Protein AF-A0A0Q5XF33-F1 (afdb_monomer_lite)

Radius of gyration: 17.95 Å; chains: 1; bounding box: 43×30×53 Å

Foldseek 3Di:
DAKWFFAQDPNDTDIHGPVHRPPDDLVVQVVVCQVGLGQFIWDADPVVRDIDTCLVVSLVVDDDALDPPDRNNLVNDPCSVVRNVVVVVVVVVVVVVVVVVVVVD

Sequence (105 aa):
MRILFEVLERDRFEIYDPCVPAAAEPAKILKEADGFDTVRILLFDPATVQISDITAELASEYQGSYDDKAPLWIKLLPDFDDLASEERREAREWAAHVRSLRNAA

Secondary structure (DSSP, 8-state):
-EEEEEEEETTEEEEE----BTTS-HHHHHHHHTTTTEEEEEEEETTTTEEEE-HHHHHTT--S-SSTTS-HHHHTSTTHHHHHHHHHHHHHHHHHHHHHHHHT-

Structure (mmCIF, N/CA/C/O backbone):
data_AF-A0A0Q5XF33-F1
#
_entry.id   AF-A0A0Q5XF33-F1
#
loop_
_atom_site.group_PDB
_atom_site.id
_atom_site.type_symbol
_atom_site.label_atom_id
_atom_site.label_alt_id
_atom_site.label_comp_id
_atom_site.label_asym_id
_atom_site.label_entity_id
_atom_site.label_seq_id
_atom_site.pdbx_PDB_ins_code
_atom_site.Cartn_x
_atom_site.Cartn_y
_atom_site.Cartn_z
_atom_site.occupancy
_atom_site.B_iso_or_equiv
_atom_site.auth_seq_id
_atom_site.auth_comp_id
_atom_site.auth_asym_id
_atom_site.auth_atom_id
_atom_site.pdbx_PDB_model_num
ATOM 1 N N . MET A 1 1 ? -10.069 10.820 13.015 1.00 88.00 1 MET A N 1
ATOM 2 C CA . MET A 1 1 ? -9.705 9.649 12.193 1.00 88.00 1 MET A CA 1
ATOM 3 C C . MET A 1 1 ? -8.200 9.436 12.271 1.00 88.00 1 MET A C 1
ATOM 5 O O . MET A 1 1 ? -7.472 10.420 12.392 1.00 88.00 1 MET A O 1
ATOM 9 N N . ARG A 1 2 ? -7.740 8.187 12.253 1.00 92.38 2 ARG A N 1
ATOM 10 C CA . ARG A 1 2 ? -6.315 7.817 12.304 1.00 92.38 2 ARG A CA 1
ATOM 11 C C . ARG A 1 2 ? -6.019 6.739 11.269 1.00 92.38 2 ARG A C 1
ATOM 13 O O . ARG A 1 2 ? -6.936 6.015 10.890 1.00 92.38 2 ARG A O 1
ATOM 20 N N . ILE A 1 3 ? -4.766 6.643 10.854 1.00 94.75 3 ILE A N 1
ATOM 21 C CA . ILE A 1 3 ? -4.307 5.558 9.994 1.00 94.75 3 ILE A CA 1
ATOM 22 C C . ILE A 1 3 ? -3.884 4.380 10.864 1.00 94.75 3 ILE A C 1
ATOM 24 O O . ILE A 1 3 ? -3.250 4.580 11.896 1.00 94.75 3 ILE A O 1
ATOM 28 N N . LEU A 1 4 ? -4.247 3.176 10.443 1.00 95.31 4 LEU A N 1
ATOM 29 C CA . LEU A 1 4 ? -3.784 1.908 10.987 1.00 95.31 4 LEU A CA 1
ATOM 30 C C . LEU A 1 4 ? -3.155 1.094 9.853 1.00 95.31 4 LEU A C 1
ATOM 32 O O . LEU A 1 4 ? -3.548 1.232 8.694 1.00 95.31 4 LEU A O 1
ATOM 36 N N . PHE A 1 5 ? -2.210 0.227 10.188 1.00 95.25 5 PHE A N 1
ATOM 37 C CA . PHE A 1 5 ? -1.593 -0.697 9.242 1.00 95.25 5 PHE A CA 1
ATOM 38 C C . PHE A 1 5 ? -1.946 -2.126 9.626 1.00 95.25 5 PHE A C 1
ATOM 40 O O . PHE A 1 5 ? -1.755 -2.523 10.772 1.00 95.25 5 PHE A O 1
ATOM 47 N N . GLU A 1 6 ? -2.460 -2.899 8.678 1.00 94.88 6 GLU A N 1
ATOM 48 C CA . GLU A 1 6 ? -2.503 -4.351 8.812 1.00 94.88 6 GLU A CA 1
ATOM 49 C C . GLU A 1 6 ? -1.146 -4.889 8.369 1.00 94.88 6 GLU A C 1
ATOM 51 O O . GLU A 1 6 ? -0.751 -4.685 7.224 1.00 94.88 6 GLU A O 1
ATOM 56 N N . VAL A 1 7 ? -0.419 -5.526 9.279 1.00 93.88 7 VAL A N 1
ATOM 57 C CA . VAL A 1 7 ? 0.953 -6.002 9.082 1.00 93.88 7 VAL A CA 1
ATOM 58 C C . VAL A 1 7 ? 0.968 -7.521 9.200 1.00 93.88 7 VAL A C 1
ATOM 60 O O . VAL A 1 7 ? 0.266 -8.095 10.037 1.00 93.88 7 VAL A O 1
ATOM 63 N N . LEU A 1 8 ? 1.764 -8.182 8.360 1.00 86.25 8 LEU A N 1
ATOM 64 C CA . LEU A 1 8 ? 1.969 -9.625 8.441 1.00 86.25 8 LEU A CA 1
ATOM 65 C C . LEU A 1 8 ? 3.167 -9.932 9.348 1.00 86.25 8 LEU A C 1
ATOM 67 O O . LEU A 1 8 ? 4.313 -9.815 8.925 1.00 86.25 8 LEU A O 1
ATOM 71 N N . GLU A 1 9 ? 2.917 -10.372 10.582 1.00 87.25 9 GLU A N 1
ATOM 72 C CA . GLU A 1 9 ? 3.966 -10.779 11.522 1.00 87.25 9 GLU A CA 1
ATOM 73 C C . GLU A 1 9 ? 3.839 -12.270 11.869 1.00 87.25 9 GLU A C 1
ATOM 75 O O . GLU A 1 9 ? 2.852 -12.717 12.456 1.00 87.25 9 GLU A O 1
ATOM 80 N N . ARG A 1 10 ? 4.868 -13.062 11.527 1.00 84.25 10 ARG A N 1
ATOM 81 C CA . ARG A 1 10 ? 4.979 -14.497 11.879 1.00 84.25 10 ARG A CA 1
ATOM 82 C C . ARG A 1 10 ? 3.707 -15.298 11.548 1.00 84.25 10 ARG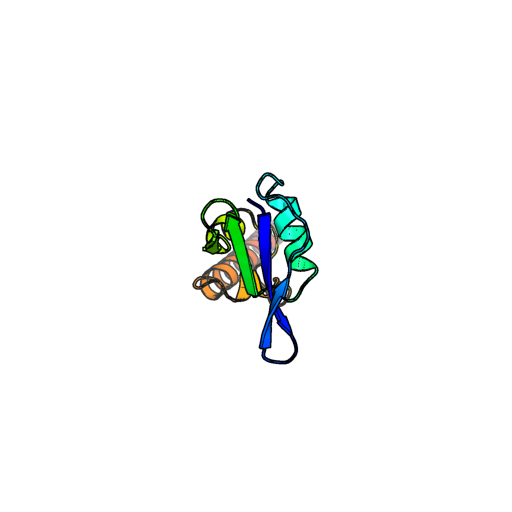 A C 1
ATOM 84 O O . ARG A 1 10 ? 3.165 -15.992 12.409 1.00 84.25 10 ARG A O 1
ATOM 91 N N . ASP A 1 11 ? 3.239 -15.170 10.308 1.00 81.12 11 ASP A N 1
ATOM 92 C CA . ASP A 1 11 ? 2.027 -15.810 9.771 1.00 81.12 11 ASP A CA 1
ATOM 93 C C . ASP A 1 11 ? 0.702 -15.367 10.420 1.00 81.12 11 ASP A C 1
ATOM 95 O O . ASP A 1 11 ? -0.312 -16.062 10.324 1.00 81.12 11 ASP A O 1
ATOM 99 N N . ARG A 1 12 ? 0.674 -14.203 11.080 1.00 88.25 12 ARG A N 1
ATOM 100 C CA . ARG A 1 12 ? -0.550 -13.607 11.627 1.00 88.25 12 ARG A CA 1
ATOM 101 C C . ARG A 1 12 ? -0.698 -12.162 11.176 1.00 88.25 12 ARG A C 1
ATOM 103 O O . ARG A 1 12 ? 0.288 -11.456 10.998 1.00 88.25 12 ARG A O 1
ATOM 110 N N . PHE A 1 13 ? -1.946 -11.740 11.010 1.00 88.88 13 PHE A N 1
ATOM 111 C CA . PHE A 1 13 ? -2.279 -10.348 10.740 1.00 88.88 13 PHE A CA 1
ATOM 112 C C . PHE A 1 13 ? -2.412 -9.603 12.063 1.00 88.88 13 PHE A C 1
ATOM 114 O O . PHE A 1 13 ? -3.235 -9.969 12.907 1.00 88.88 13 PHE A O 1
ATOM 121 N N . GLU A 1 14 ? -1.594 -8.573 12.237 1.00 92.50 14 GLU A N 1
ATOM 122 C CA . GLU A 1 14 ? -1.633 -7.683 13.390 1.00 92.50 14 GLU A CA 1
ATOM 123 C C . GLU A 1 14 ? -1.958 -6.259 12.931 1.00 92.50 14 GLU A C 1
ATOM 125 O O . GLU A 1 14 ? -1.572 -5.834 11.844 1.00 92.50 14 GLU A O 1
ATOM 130 N N . ILE A 1 15 ? -2.707 -5.522 13.753 1.00 93.44 15 ILE A N 1
ATOM 131 C CA . ILE A 1 15 ? -3.038 -4.123 13.477 1.00 93.44 15 ILE A CA 1
ATOM 132 C C . ILE A 1 15 ? -2.075 -3.236 14.253 1.00 93.44 15 ILE A C 1
ATOM 134 O O . ILE A 1 15 ? -2.052 -3.259 15.485 1.00 93.44 15 ILE A O 1
ATOM 138 N N . TYR A 1 16 ? -1.317 -2.426 13.528 1.00 92.62 16 TYR A N 1
ATOM 139 C CA . TYR A 1 16 ? -0.382 -1.462 14.076 1.00 92.62 16 TYR A CA 1
ATOM 140 C C . TYR A 1 16 ? -0.955 -0.042 13.993 1.00 92.62 16 TYR A C 1
ATOM 142 O O . TYR A 1 16 ? -1.469 0.369 12.952 1.00 92.62 16 TYR A O 1
ATOM 150 N N . ASP A 1 17 ? -0.867 0.717 15.089 1.00 91.44 17 ASP A N 1
ATOM 151 C CA . ASP A 1 17 ? -1.198 2.148 15.118 1.00 91.44 17 ASP A CA 1
ATOM 152 C C . ASP A 1 17 ? 0.106 2.963 15.039 1.00 91.44 17 ASP A C 1
ATOM 154 O O . ASP A 1 17 ? 0.778 3.145 16.060 1.00 91.44 17 ASP A O 1
ATOM 158 N N . PRO A 1 18 ? 0.486 3.476 13.853 1.00 88.62 18 PRO A N 1
ATOM 159 C CA . PRO A 1 18 ? 1.685 4.294 13.677 1.00 88.62 18 PRO A CA 1
ATOM 160 C C . PRO A 1 18 ? 1.540 5.712 14.260 1.00 88.62 18 PRO A C 1
ATOM 162 O O . PRO A 1 18 ? 2.416 6.553 14.067 1.00 88.62 18 PRO A O 1
ATOM 165 N N . CYS A 1 19 ? 0.430 6.027 14.941 1.00 86.94 19 CYS A N 1
ATOM 166 C CA . CYS A 1 19 ? 0.095 7.363 15.435 1.00 86.94 19 CYS A CA 1
ATOM 167 C C . CYS A 1 19 ? 0.028 8.433 14.326 1.00 86.94 19 CYS A C 1
ATOM 169 O O . CYS A 1 19 ? 0.220 9.625 14.586 1.00 86.94 19 CYS A O 1
ATOM 171 N N . VAL A 1 20 ? -0.262 8.032 13.083 1.00 87.81 20 VAL A N 1
ATOM 172 C CA . VAL A 1 20 ? -0.379 8.950 11.943 1.00 87.81 20 VAL A CA 1
ATOM 173 C C . VAL A 1 20 ? -1.822 9.461 11.839 1.00 87.81 20 VAL A C 1
ATOM 175 O O . VAL A 1 20 ? -2.761 8.666 11.720 1.00 87.81 20 VAL A O 1
ATOM 178 N N . PRO A 1 21 ? -2.049 10.787 11.886 1.00 89.06 21 PRO A N 1
ATOM 179 C CA . PRO A 1 21 ? -3.384 11.338 11.703 1.00 89.06 21 PRO A CA 1
ATOM 180 C C . PRO A 1 21 ? -3.835 11.160 10.251 1.00 89.06 21 PRO A C 1
ATOM 182 O O . PRO A 1 21 ? -3.039 11.311 9.332 1.00 89.06 21 PRO A O 1
ATOM 185 N N . ALA A 1 22 ? -5.132 10.932 10.032 1.00 85.25 22 ALA A N 1
ATOM 186 C CA . ALA A 1 22 ? -5.685 10.769 8.681 1.00 85.25 22 ALA A CA 1
ATOM 187 C C . ALA A 1 22 ? -5.527 12.010 7.779 1.00 85.25 22 ALA A C 1
ATOM 189 O O . ALA A 1 22 ? -5.590 11.898 6.566 1.00 85.25 22 ALA A O 1
ATOM 190 N N . ALA A 1 23 ? -5.324 13.191 8.371 1.00 87.56 23 ALA A N 1
ATOM 191 C CA . ALA A 1 23 ? -5.054 14.431 7.645 1.00 87.56 23 ALA A CA 1
ATOM 192 C C . ALA A 1 23 ? -3.571 14.599 7.251 1.00 87.56 23 ALA A C 1
ATOM 194 O O . ALA A 1 23 ? -3.192 15.655 6.751 1.00 87.56 23 ALA A O 1
ATOM 195 N N . ALA A 1 24 ? -2.715 13.614 7.544 1.00 90.00 24 ALA A N 1
ATOM 196 C CA . ALA A 1 24 ? -1.335 13.623 7.082 1.00 90.00 24 ALA A CA 1
ATOM 197 C C . ALA A 1 24 ? -1.274 13.537 5.551 1.00 90.00 24 ALA A C 1
ATOM 199 O O . ALA A 1 24 ? -2.148 12.955 4.914 1.00 90.00 24 ALA A O 1
ATOM 200 N N . GLU A 1 25 ? -0.216 14.098 4.970 1.00 92.19 25 GLU A N 1
ATOM 201 C CA . GLU A 1 25 ? 0.034 13.977 3.534 1.00 92.19 25 GLU A CA 1
ATOM 202 C C . GLU A 1 25 ? 0.181 12.497 3.130 1.00 92.19 25 GLU A C 1
ATOM 204 O O . GLU A 1 25 ? 0.844 11.747 3.860 1.00 92.19 25 GLU A O 1
ATOM 209 N N . PRO A 1 26 ? -0.355 12.078 1.963 1.00 91.38 26 PRO A N 1
ATOM 210 C CA . PRO A 1 26 ? -0.236 10.703 1.476 1.00 91.38 26 PRO A CA 1
ATOM 211 C C . PRO A 1 26 ? 1.206 10.192 1.498 1.00 91.38 26 PRO A C 1
ATOM 213 O O . PRO A 1 26 ? 1.474 9.134 2.057 1.00 91.38 26 PRO A O 1
ATOM 21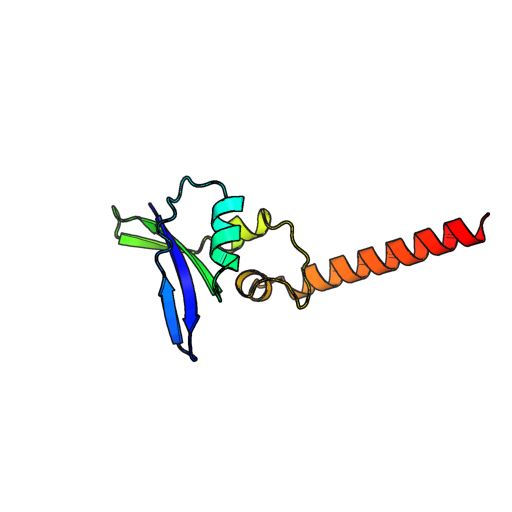6 N N . ALA A 1 27 ? 2.163 11.002 1.034 1.00 89.44 27 ALA A N 1
ATOM 217 C CA . ALA A 1 27 ? 3.584 10.654 1.035 1.00 89.44 27 ALA A CA 1
ATOM 218 C C . ALA A 1 27 ? 4.128 10.292 2.431 1.00 89.44 27 ALA A C 1
ATOM 220 O O . ALA A 1 27 ? 4.988 9.421 2.558 1.00 89.44 27 ALA A O 1
ATOM 221 N N . LYS A 1 28 ? 3.622 10.931 3.496 1.00 91.44 28 LYS A N 1
ATOM 222 C CA . LYS A 1 28 ? 4.004 10.593 4.872 1.00 91.44 28 LYS A CA 1
ATOM 223 C C . LYS A 1 28 ? 3.406 9.256 5.298 1.00 91.44 28 LYS A C 1
ATOM 225 O O . LYS A 1 28 ? 4.103 8.469 5.924 1.00 91.44 28 LYS A O 1
ATOM 230 N N . ILE A 1 29 ? 2.141 9.004 4.964 1.00 92.00 29 ILE A N 1
ATOM 231 C CA . ILE A 1 29 ? 1.463 7.741 5.278 1.00 92.00 29 ILE A CA 1
ATOM 232 C C . ILE A 1 29 ? 2.179 6.575 4.589 1.00 92.00 29 ILE A C 1
ATOM 234 O O . ILE A 1 29 ? 2.506 5.593 5.249 1.00 92.00 29 ILE A O 1
ATOM 238 N N . LEU A 1 30 ? 2.483 6.726 3.297 1.00 91.81 30 LEU A N 1
ATOM 239 C CA . LEU A 1 30 ? 3.196 5.725 2.503 1.00 91.81 30 LEU A CA 1
ATOM 240 C C . LEU A 1 30 ? 4.592 5.443 3.065 1.00 91.81 30 LEU A C 1
ATOM 242 O O . LEU A 1 30 ? 4.958 4.291 3.261 1.00 91.81 30 LEU A O 1
ATOM 246 N N . LYS A 1 31 ? 5.344 6.493 3.417 1.00 90.06 31 LYS A N 1
ATOM 247 C CA . LYS A 1 31 ? 6.676 6.342 4.014 1.00 90.06 31 LYS A CA 1
ATOM 248 C C . LYS A 1 31 ? 6.653 5.553 5.325 1.00 90.06 31 LYS A C 1
ATOM 250 O O . LYS A 1 31 ? 7.574 4.785 5.582 1.00 90.06 31 LYS A O 1
ATOM 255 N N . GLU A 1 32 ? 5.648 5.777 6.168 1.00 91.06 32 GLU A N 1
ATOM 256 C CA . GLU A 1 32 ? 5.493 5.003 7.403 1.00 91.06 32 GLU A CA 1
ATOM 257 C C . GLU A 1 32 ? 5.084 3.560 7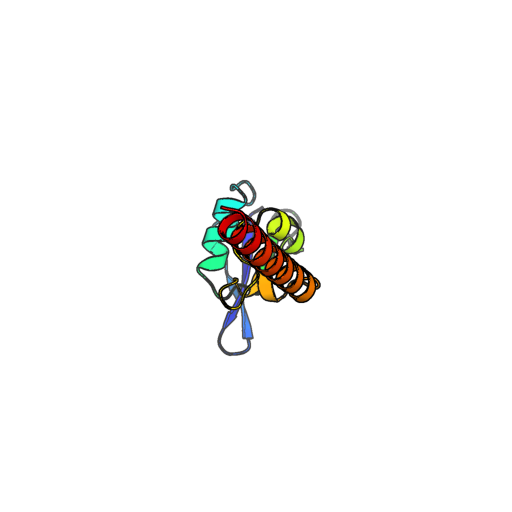.089 1.00 91.06 32 GLU A C 1
ATOM 259 O O . GLU A 1 32 ? 5.653 2.644 7.671 1.00 91.06 32 GLU A O 1
ATOM 264 N N . ALA A 1 33 ? 4.170 3.341 6.136 1.00 90.38 33 ALA A N 1
ATOM 265 C CA . ALA A 1 33 ? 3.747 2.003 5.715 1.00 90.38 33 ALA A CA 1
ATOM 266 C C . ALA A 1 33 ? 4.917 1.158 5.182 1.00 90.38 33 ALA A C 1
ATOM 268 O O . ALA A 1 33 ? 4.985 -0.031 5.488 1.00 90.38 33 ALA A O 1
ATOM 269 N N . ASP A 1 34 ? 5.858 1.774 4.461 1.00 86.81 34 ASP A N 1
ATOM 270 C CA . ASP A 1 34 ? 7.083 1.136 3.954 1.00 86.81 34 ASP A CA 1
ATOM 271 C C . ASP A 1 34 ? 8.069 0.739 5.066 1.00 86.81 34 ASP A C 1
ATOM 273 O O . ASP A 1 34 ? 8.956 -0.088 4.853 1.00 86.81 34 ASP A O 1
ATOM 277 N N . GLY A 1 35 ? 7.934 1.326 6.259 1.00 85.31 35 GLY A N 1
ATOM 278 C CA . GLY A 1 35 ? 8.714 0.963 7.442 1.00 85.31 35 GLY A CA 1
ATOM 279 C C . GLY A 1 35 ? 8.273 -0.348 8.102 1.00 85.31 35 GLY A C 1
ATOM 280 O O . GLY A 1 35 ? 8.984 -0.850 8.974 1.00 85.31 35 GLY A O 1
ATOM 281 N N . PHE A 1 36 ? 7.131 -0.903 7.693 1.00 86.12 36 PHE A N 1
ATOM 282 C CA . PHE A 1 36 ? 6.556 -2.143 8.213 1.00 86.12 36 PHE A CA 1
ATOM 283 C C . PHE A 1 36 ? 6.255 -3.117 7.067 1.00 86.12 36 PHE A C 1
ATOM 285 O O . PHE A 1 36 ? 6.128 -2.717 5.911 1.00 86.12 36 PHE A O 1
ATOM 292 N N . ASP A 1 37 ? 6.051 -4.398 7.386 1.00 88.56 37 ASP A N 1
ATOM 293 C CA . ASP A 1 37 ? 5.528 -5.394 6.437 1.00 88.56 37 ASP A CA 1
ATOM 294 C C . ASP A 1 37 ? 4.011 -5.203 6.224 1.00 88.56 37 ASP A C 1
ATOM 296 O O . ASP A 1 37 ? 3.192 -6.099 6.456 1.00 88.56 37 ASP A O 1
ATOM 300 N N . THR A 1 38 ? 3.626 -3.981 5.846 1.00 93.06 38 THR A N 1
ATOM 301 C CA . THR A 1 38 ? 2.238 -3.560 5.670 1.00 93.06 38 THR A CA 1
ATOM 302 C C . THR A 1 38 ? 1.611 -4.316 4.506 1.00 93.06 38 THR A C 1
ATOM 304 O O . THR A 1 38 ? 2.159 -4.376 3.407 1.00 93.06 38 THR A O 1
ATOM 307 N N . VAL A 1 39 ? 0.434 -4.871 4.761 1.00 93.69 39 VAL A N 1
ATOM 308 C CA . VAL A 1 39 ? -0.429 -5.585 3.820 1.00 93.69 39 VAL A CA 1
ATOM 309 C C . VAL A 1 39 ? -1.549 -4.660 3.355 1.00 93.69 39 VAL A C 1
ATOM 311 O O . VAL A 1 39 ? -1.845 -4.608 2.165 1.00 93.69 39 VAL A O 1
ATOM 314 N N . ARG A 1 40 ? -2.158 -3.918 4.291 1.00 94.31 40 ARG A N 1
ATOM 315 C CA . ARG A 1 40 ? -3.235 -2.957 4.019 1.00 94.31 40 ARG A CA 1
ATOM 316 C C . ARG A 1 40 ? -3.078 -1.694 4.845 1.00 94.31 40 ARG A C 1
ATOM 318 O O . ARG A 1 40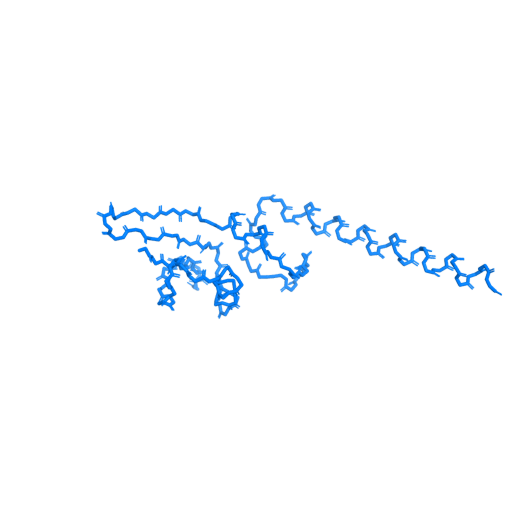 ? -2.659 -1.739 6.004 1.00 94.31 40 ARG A O 1
ATOM 325 N N . ILE A 1 41 ? -3.492 -0.580 4.259 1.00 94.81 41 ILE A N 1
ATOM 326 C CA . ILE A 1 41 ? -3.572 0.722 4.908 1.00 94.81 41 ILE A CA 1
ATOM 327 C C . ILE A 1 41 ? -5.038 1.013 5.213 1.00 94.81 41 ILE A C 1
ATOM 329 O O . ILE A 1 41 ? -5.891 1.061 4.327 1.00 94.81 41 ILE A O 1
ATOM 333 N N . LEU A 1 42 ? -5.330 1.206 6.494 1.00 95.56 42 LEU A N 1
ATOM 334 C CA . LEU A 1 42 ? -6.683 1.285 7.016 1.00 95.56 42 LEU A CA 1
ATOM 335 C C . LEU A 1 42 ? -6.947 2.668 7.618 1.00 95.56 42 LEU A C 1
ATOM 337 O O . LEU A 1 42 ? -6.133 3.213 8.363 1.00 95.56 42 LEU A O 1
ATOM 341 N N . LEU A 1 43 ? -8.124 3.220 7.350 1.00 95.06 43 LEU A N 1
ATOM 342 C CA . LEU A 1 43 ? -8.632 4.434 7.969 1.00 95.06 43 LEU A CA 1
ATOM 343 C C . LEU A 1 43 ? -9.580 4.064 9.108 1.00 95.06 43 LEU A C 1
ATOM 345 O O . LEU A 1 43 ? -10.651 3.508 8.876 1.00 95.06 43 LEU A O 1
ATOM 349 N N . PHE A 1 44 ? -9.210 4.409 10.338 1.00 94.81 44 PHE A N 1
ATOM 350 C CA . PHE A 1 44 ? -10.064 4.226 11.506 1.00 94.81 44 PHE A CA 1
ATOM 351 C C . PHE A 1 44 ? -10.767 5.525 11.894 1.00 94.81 44 PHE A C 1
ATOM 353 O O . PHE A 1 44 ? -10.131 6.548 12.197 1.00 94.81 44 PHE A O 1
ATOM 360 N N . ASP A 1 45 ? -12.095 5.464 11.952 1.00 93.19 45 ASP A N 1
ATOM 361 C CA . ASP A 1 45 ? -12.932 6.520 12.497 1.00 93.19 45 ASP A CA 1
ATOM 362 C C . ASP A 1 45 ? -13.391 6.182 13.929 1.00 93.19 45 ASP A C 1
ATOM 364 O O . ASP A 1 45 ? -14.267 5.337 14.120 1.00 93.19 45 ASP A O 1
ATOM 368 N N . PRO A 1 46 ? -12.853 6.861 14.960 1.00 88.44 46 PRO A N 1
ATOM 369 C CA . PRO A 1 46 ? -13.237 6.605 16.344 1.00 88.44 46 PRO A CA 1
ATOM 370 C C . PRO A 1 46 ? -14.661 7.064 16.684 1.00 88.44 46 PRO A C 1
ATOM 372 O O . PRO A 1 46 ? -15.196 6.614 17.693 1.00 88.44 46 PRO A O 1
ATOM 375 N N . ALA A 1 47 ? -15.268 7.961 15.895 1.00 91.25 47 ALA A N 1
ATOM 376 C CA . ALA A 1 47 ? -16.623 8.444 16.166 1.00 91.25 47 ALA A CA 1
ATOM 377 C C . ALA A 1 47 ? -17.682 7.385 15.831 1.00 91.25 47 ALA A C 1
ATOM 379 O O . ALA A 1 47 ? -18.677 7.251 16.541 1.00 91.25 47 ALA A O 1
ATOM 380 N N . THR A 1 48 ? -17.450 6.625 14.762 1.00 93.12 48 THR A N 1
ATOM 381 C CA . THR A 1 48 ? -18.353 5.579 14.267 1.00 93.12 48 THR A CA 1
ATOM 382 C C . THR A 1 48 ? -17.858 4.164 14.577 1.00 93.12 48 THR A C 1
ATOM 384 O O . THR A 1 48 ? -18.612 3.207 14.415 1.00 93.12 48 THR A O 1
ATOM 387 N N . VAL A 1 49 ? -16.615 4.027 15.057 1.00 90.69 49 VAL A N 1
ATOM 388 C CA . VAL A 1 49 ? -15.919 2.749 15.289 1.00 90.69 49 VAL A CA 1
ATOM 389 C C . VAL A 1 49 ? -15.844 1.913 14.004 1.00 90.69 49 VAL A C 1
ATOM 391 O O . VAL A 1 49 ? -15.966 0.690 14.018 1.00 90.69 49 VAL A O 1
ATOM 394 N N . GLN A 1 50 ? -15.659 2.585 12.868 1.00 94.00 50 GLN A N 1
ATOM 395 C CA . GLN A 1 50 ? -15.533 1.948 11.562 1.00 94.00 50 GLN A CA 1
ATOM 396 C C . GLN A 1 50 ? -14.083 1.946 11.087 1.00 94.00 50 GLN A C 1
ATOM 398 O O . GLN A 1 50 ? -13.307 2.858 11.385 1.00 94.00 50 GLN A O 1
ATOM 403 N N . ILE A 1 51 ? -13.738 0.897 10.345 1.00 93.94 51 ILE A N 1
ATOM 404 C CA . ILE A 1 51 ? -12.459 0.736 9.662 1.00 93.94 51 ILE A CA 1
ATOM 405 C C . ILE A 1 51 ? -12.756 0.622 8.169 1.00 93.94 51 ILE A C 1
ATOM 407 O O . ILE A 1 51 ? -13.570 -0.212 7.771 1.00 93.94 51 ILE A O 1
ATOM 411 N N . SER A 1 52 ? -12.078 1.436 7.368 1.00 95.00 52 SER A N 1
ATOM 412 C CA . SER A 1 52 ? -12.153 1.406 5.907 1.00 95.00 52 SER A CA 1
ATOM 413 C C . SER A 1 52 ? -10.780 1.103 5.324 1.00 95.00 52 SER A C 1
ATOM 415 O O . SER A 1 52 ? -9.783 1.632 5.806 1.00 95.00 52 SER A O 1
ATOM 417 N N . ASP A 1 53 ? -10.722 0.270 4.291 1.00 94.62 53 ASP A N 1
ATOM 418 C CA . ASP A 1 53 ? -9.493 0.037 3.533 1.00 94.62 53 ASP A CA 1
ATOM 419 C C . ASP A 1 53 ? -9.306 1.161 2.511 1.00 94.62 53 ASP A C 1
ATOM 421 O O . ASP A 1 53 ? -10.177 1.381 1.671 1.00 94.62 53 ASP A O 1
ATOM 425 N N . ILE A 1 54 ? -8.188 1.875 2.615 1.00 94.31 54 ILE A N 1
ATOM 426 C CA . ILE A 1 54 ? -7.823 2.993 1.734 1.00 94.31 54 ILE A CA 1
ATOM 427 C C . ILE A 1 54 ? -6.555 2.683 0.924 1.00 94.31 54 ILE A C 1
ATOM 429 O O . ILE A 1 54 ? -5.950 3.578 0.337 1.00 94.31 54 ILE A O 1
ATOM 433 N N . THR A 1 55 ? -6.124 1.418 0.894 1.00 93.44 55 THR A N 1
ATOM 434 C CA . THR A 1 55 ? -4.870 0.997 0.249 1.00 93.44 55 THR A CA 1
ATOM 435 C C . THR A 1 55 ? -4.859 1.356 -1.233 1.00 93.44 55 THR A C 1
ATOM 437 O O . THR A 1 55 ? -3.903 1.957 -1.709 1.00 93.44 55 THR A O 1
ATOM 440 N N . ALA A 1 56 ? -5.941 1.050 -1.956 1.00 89.44 56 ALA A N 1
ATOM 441 C CA . ALA A 1 56 ? -6.055 1.349 -3.385 1.00 89.44 56 ALA A CA 1
ATOM 442 C C . ALA A 1 56 ? -6.105 2.861 -3.671 1.00 89.44 56 ALA A C 1
ATOM 444 O O . ALA A 1 56 ? -5.572 3.322 -4.676 1.00 89.44 56 ALA A O 1
ATOM 445 N N . GLU A 1 57 ? -6.711 3.643 -2.775 1.00 91.50 57 GLU A N 1
ATOM 446 C CA . GLU A 1 57 ? -6.752 5.104 -2.896 1.00 91.50 57 GLU A CA 1
ATOM 447 C C . GLU A 1 57 ? -5.335 5.682 -2.776 1.00 91.50 57 GLU A C 1
ATOM 449 O O . GLU A 1 57 ? -4.909 6.474 -3.615 1.00 91.50 57 GLU A O 1
ATOM 454 N N . LEU A 1 58 ? -4.569 5.221 -1.783 1.00 90.69 58 LEU A N 1
ATOM 455 C CA . LEU A 1 58 ? -3.185 5.642 -1.562 1.00 90.69 58 LEU A CA 1
ATOM 456 C C . LEU A 1 58 ? -2.199 5.085 -2.596 1.00 90.69 58 LEU A C 1
ATOM 458 O O . LEU A 1 58 ? -1.184 5.725 -2.864 1.00 90.69 58 LEU A O 1
ATOM 462 N N . ALA A 1 59 ? -2.494 3.936 -3.205 1.00 90.44 59 ALA A N 1
ATOM 463 C CA . ALA A 1 59 ? -1.676 3.361 -4.269 1.00 90.44 59 ALA A CA 1
ATOM 464 C C . ALA A 1 59 ? -1.546 4.295 -5.479 1.00 90.44 59 ALA A C 1
ATOM 466 O O . ALA A 1 59 ? -0.489 4.339 -6.100 1.00 90.44 59 ALA A O 1
ATOM 467 N N . SER A 1 60 ? -2.573 5.100 -5.770 1.00 88.06 60 SER A N 1
ATOM 468 C CA . SER A 1 60 ? -2.523 6.085 -6.860 1.00 88.06 60 SER A CA 1
ATOM 469 C C . SER A 1 60 ? -1.466 7.184 -6.662 1.00 88.06 60 SER A C 1
ATOM 471 O O . SER A 1 60 ? -1.018 7.790 -7.632 1.00 88.06 60 SER A O 1
ATOM 473 N N . GLU A 1 61 ? -1.030 7.405 -5.419 1.00 90.88 61 GLU A N 1
ATOM 474 C CA . GLU A 1 61 ? 0.002 8.378 -5.042 1.00 90.88 61 GLU A CA 1
ATOM 475 C C . GLU A 1 61 ? 1.401 7.738 -4.936 1.00 90.88 61 GLU A C 1
ATOM 477 O O . GLU A 1 61 ? 2.380 8.413 -4.601 1.00 90.88 61 GLU A O 1
ATOM 482 N N . TYR A 1 62 ? 1.525 6.431 -5.197 1.00 89.88 62 TYR A N 1
ATOM 483 C CA . TYR A 1 62 ? 2.801 5.724 -5.142 1.00 89.88 62 TYR A CA 1
ATOM 484 C C . TYR A 1 62 ? 3.708 6.124 -6.311 1.00 89.88 62 TYR A C 1
ATOM 486 O O . TYR A 1 62 ? 3.329 6.046 -7.477 1.00 89.88 62 TYR A O 1
ATOM 494 N N . GLN A 1 63 ? 4.939 6.532 -5.991 1.00 87.19 63 GLN A N 1
ATOM 495 C CA . GLN A 1 63 ? 5.939 6.987 -6.970 1.00 87.19 63 GLN A CA 1
ATOM 496 C C . GLN A 1 63 ? 7.163 6.061 -7.069 1.00 87.19 63 GLN A C 1
ATOM 498 O O . GLN A 1 63 ? 8.187 6.449 -7.633 1.00 87.19 63 GLN A O 1
ATOM 503 N N . GLY A 1 64 ? 7.106 4.868 -6.473 1.00 86.31 64 GLY A N 1
ATOM 504 C CA . GLY A 1 64 ? 8.183 3.882 -6.578 1.00 86.31 64 GLY A CA 1
ATOM 505 C C . GLY A 1 64 ? 8.036 2.967 -7.797 1.00 86.31 64 GLY A C 1
ATOM 506 O O . GLY A 1 64 ? 7.101 3.099 -8.581 1.00 86.31 64 GLY A O 1
ATOM 507 N N . SER A 1 65 ? 8.979 2.038 -7.949 1.00 86.56 65 SER A N 1
ATOM 508 C CA . SER A 1 65 ? 8.961 1.024 -9.007 1.00 86.56 65 SER A CA 1
ATOM 509 C C . SER A 1 65 ? 8.022 -0.131 -8.668 1.00 86.56 65 SER A C 1
ATOM 511 O O . SER A 1 65 ? 7.953 -0.572 -7.519 1.00 86.56 65 SER A O 1
ATOM 513 N N . TYR A 1 66 ? 7.370 -0.689 -9.681 1.00 87.62 66 TYR A N 1
ATOM 514 C CA . TYR A 1 66 ? 6.543 -1.889 -9.594 1.00 87.62 66 TYR A CA 1
ATOM 515 C C . TYR A 1 66 ? 7.397 -3.127 -9.903 1.00 87.62 66 TYR A C 1
ATOM 517 O O . TYR A 1 66 ? 7.265 -3.790 -10.933 1.00 87.62 66 TYR A O 1
ATOM 525 N N . ASP A 1 67 ? 8.339 -3.430 -9.007 1.00 87.31 67 ASP A N 1
ATOM 526 C CA . ASP A 1 67 ? 9.279 -4.546 -9.144 1.00 87.31 67 ASP A CA 1
ATOM 527 C C . ASP A 1 67 ? 9.4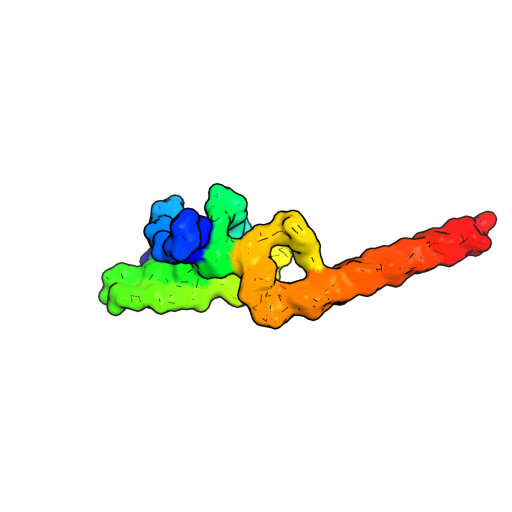32 -5.373 -7.852 1.00 87.31 67 ASP A C 1
ATOM 529 O O . ASP A 1 67 ? 8.685 -5.227 -6.882 1.00 87.31 67 ASP A O 1
ATOM 533 N N . ASP A 1 68 ? 10.426 -6.267 -7.816 1.00 83.19 68 ASP A N 1
ATOM 534 C CA . ASP A 1 68 ? 10.706 -7.114 -6.649 1.00 83.19 68 ASP A CA 1
ATOM 535 C C . ASP A 1 68 ? 11.075 -6.306 -5.392 1.00 83.19 68 ASP A C 1
ATOM 537 O O . ASP A 1 68 ? 11.051 -6.855 -4.287 1.00 83.19 68 ASP A O 1
ATOM 541 N N . LYS A 1 69 ? 11.400 -5.014 -5.520 1.00 86.31 69 LYS A N 1
ATOM 542 C CA . LYS A 1 69 ? 11.692 -4.116 -4.396 1.00 86.31 69 LYS A CA 1
ATOM 543 C C . LYS A 1 69 ? 10.476 -3.315 -3.945 1.00 86.31 69 LYS A C 1
ATOM 545 O O . LYS A 1 69 ? 10.577 -2.636 -2.926 1.00 86.31 69 LYS A O 1
ATOM 550 N N . ALA A 1 70 ? 9.349 -3.415 -4.651 1.00 89.06 70 ALA A N 1
ATOM 551 C CA . ALA A 1 70 ? 8.116 -2.768 -4.239 1.00 89.06 70 ALA A CA 1
ATOM 552 C C . ALA A 1 70 ? 7.695 -3.235 -2.825 1.00 89.06 70 ALA A C 1
ATOM 554 O O . ALA A 1 70 ? 7.911 -4.406 -2.467 1.00 89.06 70 ALA A O 1
ATOM 555 N N . PRO A 1 71 ? 7.087 -2.349 -2.020 1.00 91.06 71 PRO A N 1
ATOM 556 C CA . PRO A 1 71 ? 6.493 -2.702 -0.737 1.00 91.06 71 PRO A CA 1
ATOM 557 C C . PRO A 1 71 ? 5.443 -3.809 -0.867 1.00 91.06 71 PRO A C 1
ATOM 559 O O . PRO A 1 71 ? 4.817 -3.979 -1.916 1.00 91.06 71 PRO A O 1
ATOM 562 N N . LEU A 1 72 ? 5.216 -4.553 0.218 1.00 91.06 72 LEU A N 1
ATOM 563 C CA . LEU A 1 72 ? 4.261 -5.663 0.221 1.00 91.06 72 LEU A CA 1
ATOM 564 C C . LEU A 1 72 ? 2.834 -5.198 -0.112 1.00 91.06 72 LEU A C 1
ATOM 566 O O . LEU A 1 72 ? 2.179 -5.817 -0.943 1.00 91.06 72 LEU A O 1
ATOM 570 N N . TRP A 1 73 ? 2.383 -4.082 0.461 1.00 91.19 73 TRP A N 1
ATOM 571 C CA . TRP A 1 73 ? 1.053 -3.523 0.201 1.00 91.19 73 TRP A CA 1
ATOM 572 C C . TRP A 1 73 ? 0.831 -3.140 -1.275 1.00 91.19 73 TRP A C 1
ATOM 574 O O . TRP A 1 73 ? -0.284 -3.282 -1.766 1.00 91.19 73 TRP A O 1
ATOM 584 N N . ILE A 1 74 ? 1.883 -2.735 -2.003 1.00 92.56 74 ILE A N 1
ATOM 585 C CA . ILE A 1 74 ? 1.833 -2.508 -3.461 1.00 92.56 74 ILE A CA 1
ATOM 586 C C . ILE A 1 74 ? 1.752 -3.836 -4.215 1.00 92.56 74 ILE A C 1
ATOM 588 O O . ILE A 1 74 ? 0.928 -3.993 -5.109 1.00 92.56 74 ILE A O 1
ATOM 592 N N . LYS A 1 75 ? 2.580 -4.815 -3.837 1.00 91.00 75 LYS A N 1
ATOM 593 C CA . LYS A 1 75 ? 2.606 -6.147 -4.469 1.00 91.00 75 LYS A CA 1
ATOM 594 C C . LYS A 1 75 ? 1.295 -6.915 -4.338 1.00 91.00 75 LYS A C 1
ATOM 596 O O . LYS A 1 75 ? 1.037 -7.824 -5.117 1.00 91.00 75 LYS A O 1
ATOM 601 N N . LEU A 1 76 ? 0.503 -6.589 -3.322 1.00 90.50 76 LEU A N 1
ATOM 602 C CA . LEU A 1 76 ? -0.787 -7.215 -3.051 1.00 90.50 76 LEU A CA 1
ATOM 603 C C . LEU A 1 76 ? -1.960 -6.517 -3.749 1.00 90.50 76 LEU A C 1
ATOM 605 O O . LEU A 1 76 ? -3.098 -6.972 -3.606 1.00 90.50 76 LEU A O 1
ATOM 609 N N . LEU A 1 77 ? -1.711 -5.440 -4.500 1.00 90.44 77 LEU A N 1
ATOM 610 C CA . LEU A 1 77 ? -2.742 -4.821 -5.321 1.00 90.44 77 LEU A CA 1
ATOM 611 C C . LEU A 1 77 ? -3.201 -5.788 -6.427 1.00 90.44 77 LEU A C 1
ATOM 613 O O . LEU A 1 77 ? -2.372 -6.499 -7.001 1.00 90.44 77 LEU A O 1
ATOM 617 N N . PRO A 1 78 ? -4.505 -5.821 -6.761 1.00 88.56 78 PRO A N 1
ATOM 618 C CA . PRO A 1 78 ? -5.035 -6.737 -7.774 1.00 88.56 78 PRO A CA 1
ATOM 619 C C . PRO A 1 78 ? -4.403 -6.591 -9.165 1.00 88.56 78 PRO A C 1
ATOM 621 O O . PRO A 1 78 ? -4.389 -7.549 -9.930 1.00 88.56 78 PRO A O 1
ATOM 624 N N . ASP A 1 79 ? -3.914 -5.399 -9.491 1.00 88.69 79 ASP A N 1
ATOM 625 C CA . ASP A 1 79 ? -3.352 -4.989 -10.777 1.00 88.69 79 ASP A CA 1
ATOM 626 C C . ASP A 1 79 ? -1.815 -4.887 -10.767 1.00 88.69 79 ASP A C 1
ATOM 628 O O . ASP A 1 79 ? -1.220 -4.447 -11.751 1.00 88.69 79 ASP A O 1
ATOM 632 N N . PHE A 1 80 ? -1.144 -5.332 -9.696 1.00 89.62 80 PHE A N 1
ATOM 633 C CA . PHE A 1 80 ? 0.315 -5.227 -9.571 1.00 89.62 80 PHE A CA 1
ATOM 634 C C . PHE A 1 80 ? 1.073 -5.860 -10.749 1.00 89.62 80 PHE A C 1
ATOM 636 O O . PHE A 1 80 ? 2.001 -5.255 -11.283 1.00 89.62 80 PHE A O 1
ATOM 643 N N . ASP A 1 81 ? 0.680 -7.063 -11.175 1.00 88.25 81 ASP A N 1
ATOM 644 C CA . ASP A 1 81 ? 1.359 -7.777 -12.265 1.00 88.25 81 ASP A CA 1
ATOM 645 C C . ASP A 1 81 ? 1.228 -7.050 -13.613 1.00 88.25 81 ASP A C 1
ATOM 647 O O . ASP A 1 81 ? 2.164 -7.074 -14.426 1.00 88.25 81 ASP A O 1
ATOM 651 N N . ASP A 1 82 ? 0.095 -6.382 -13.843 1.00 88.75 82 ASP A N 1
ATOM 652 C CA . ASP A 1 82 ? -0.146 -5.581 -15.042 1.00 88.75 82 ASP A CA 1
ATOM 653 C C . ASP A 1 82 ? 0.728 -4.317 -15.018 1.00 88.75 82 ASP A C 1
ATOM 655 O O . ASP A 1 82 ? 1.450 -4.055 -15.986 1.00 88.75 82 ASP A O 1
ATOM 659 N N . LEU A 1 83 ? 0.762 -3.608 -13.881 1.00 87.44 83 LEU A N 1
ATOM 660 C CA . LEU A 1 83 ? 1.605 -2.424 -13.663 1.00 87.44 83 LEU A CA 1
ATOM 661 C C . LEU A 1 83 ? 3.100 -2.750 -13.825 1.00 87.44 83 LEU A C 1
ATOM 663 O O . LEU A 1 83 ? 3.818 -2.091 -14.581 1.00 87.44 83 LEU A O 1
ATOM 667 N N . ALA A 1 84 ? 3.565 -3.831 -13.194 1.00 88.50 84 ALA A N 1
ATOM 668 C CA . ALA A 1 84 ? 4.946 -4.302 -13.294 1.00 88.50 84 ALA A CA 1
ATOM 669 C C . ALA A 1 84 ? 5.326 -4.705 -14.730 1.00 88.50 84 ALA A C 1
ATOM 671 O O . ALA A 1 84 ? 6.461 -4.515 -15.186 1.00 88.50 84 ALA A O 1
ATOM 672 N N . SER A 1 85 ? 4.386 -5.294 -15.472 1.00 88.50 85 SER A N 1
ATOM 673 C CA . SER A 1 85 ? 4.602 -5.694 -16.865 1.00 88.50 85 SER A CA 1
ATOM 674 C C . SER A 1 85 ? 4.672 -4.495 -17.810 1.00 88.50 85 SER A C 1
ATOM 676 O O . SER A 1 85 ? 5.490 -4.505 -18.740 1.00 88.50 85 SER A O 1
ATOM 678 N N . GLU A 1 86 ? 3.855 -3.469 -17.571 1.00 88.31 86 GLU A N 1
ATOM 679 C CA . GLU A 1 86 ? 3.860 -2.216 -18.323 1.00 88.31 86 GLU A CA 1
ATOM 680 C C . GLU A 1 86 ? 5.175 -1.454 -18.129 1.00 88.31 86 GLU A C 1
ATOM 682 O O . GLU A 1 86 ? 5.841 -1.148 -19.121 1.00 88.31 86 GLU A O 1
ATOM 687 N N . GLU A 1 87 ? 5.648 -1.300 -16.890 1.00 85.88 87 GLU A N 1
ATOM 688 C CA . GLU A 1 87 ? 6.934 -0.650 -16.595 1.00 85.88 87 GLU A CA 1
ATOM 689 C C . GLU A 1 87 ? 8.110 -1.383 -17.276 1.00 85.88 87 GLU A C 1
ATOM 691 O O . GLU A 1 87 ? 8.982 -0.783 -17.918 1.00 85.88 87 GLU A O 1
ATOM 696 N N . ARG A 1 88 ? 8.106 -2.726 -17.254 1.00 86.56 88 ARG A N 1
ATOM 697 C CA . ARG A 1 88 ? 9.101 -3.544 -17.976 1.00 86.56 88 ARG A CA 1
ATOM 698 C C . ARG A 1 88 ? 9.004 -3.404 -19.495 1.00 86.56 88 ARG A C 1
ATOM 700 O O . ARG A 1 88 ? 10.001 -3.616 -20.197 1.00 86.56 88 ARG A O 1
ATOM 707 N N . ARG A 1 89 ? 7.816 -3.156 -20.050 1.00 89.44 89 ARG A N 1
ATOM 708 C CA . ARG A 1 89 ? 7.638 -2.901 -21.488 1.00 89.44 89 ARG A CA 1
ATOM 709 C C . ARG A 1 89 ? 8.219 -1.536 -21.843 1.00 89.44 89 ARG A C 1
ATOM 711 O O . ARG A 1 89 ? 9.080 -1.4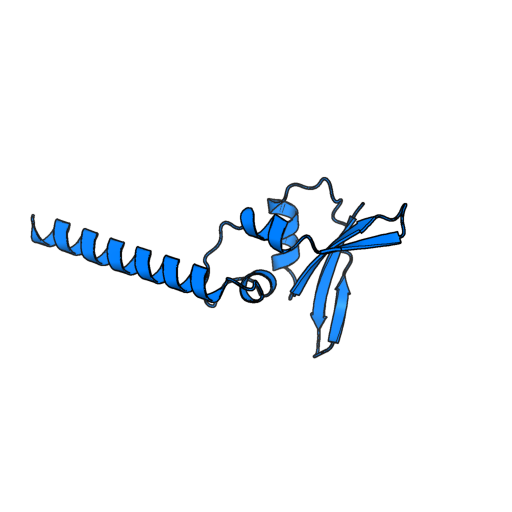86 -22.721 1.00 89.44 89 ARG A O 1
ATOM 718 N N . GLU A 1 90 ? 7.840 -0.490 -21.121 1.00 86.31 90 GLU A N 1
ATOM 719 C CA . GLU A 1 90 ? 8.339 0.873 -21.331 1.00 86.31 90 GLU A CA 1
ATOM 720 C C . GLU A 1 90 ? 9.867 0.942 -21.234 1.00 86.31 90 GLU A C 1
ATOM 722 O O . GLU A 1 90 ? 10.528 1.491 -22.117 1.00 86.31 90 GLU A O 1
ATOM 727 N N . ALA A 1 91 ? 10.465 0.280 -20.238 1.00 85.88 91 ALA A N 1
ATOM 728 C CA . ALA A 1 91 ? 11.918 0.210 -20.096 1.00 85.88 91 ALA A CA 1
ATOM 729 C C . ALA A 1 91 ? 12.607 -0.449 -21.310 1.00 85.88 91 ALA A C 1
ATOM 731 O O . ALA A 1 91 ? 13.671 -0.003 -21.759 1.00 85.88 91 ALA A O 1
ATOM 732 N N . ARG A 1 92 ? 12.009 -1.509 -21.877 1.00 88.06 92 ARG A N 1
ATOM 733 C CA . ARG A 1 92 ? 12.529 -2.184 -23.082 1.00 88.06 92 ARG A CA 1
ATOM 734 C C . ARG A 1 92 ? 12.397 -1.311 -24.324 1.00 88.06 92 ARG A C 1
ATOM 736 O O . ARG A 1 92 ? 13.330 -1.271 -25.131 1.00 88.06 92 ARG A O 1
ATOM 743 N N . GLU A 1 93 ? 11.267 -0.630 -24.476 1.00 90.44 93 GLU A N 1
ATOM 744 C CA . GLU A 1 93 ? 11.005 0.286 -25.587 1.00 90.44 93 GLU A CA 1
ATOM 745 C C . GLU A 1 93 ? 11.961 1.479 -25.550 1.00 90.44 93 GLU A C 1
ATOM 747 O O . GLU A 1 93 ? 12.616 1.775 -26.552 1.00 90.44 93 GLU A O 1
ATOM 752 N N . TRP A 1 94 ? 12.159 2.075 -24.374 1.00 87.06 94 TRP A N 1
ATOM 753 C CA . TRP A 1 94 ? 13.143 3.131 -24.161 1.00 87.06 94 TRP A CA 1
ATOM 754 C C . TRP A 1 94 ? 14.566 2.671 -24.505 1.00 87.06 94 TRP A C 1
ATOM 756 O O . TRP A 1 94 ? 15.280 3.331 -25.262 1.00 87.06 94 TRP A O 1
ATOM 766 N N . ALA A 1 95 ? 14.980 1.491 -24.032 1.00 87.38 95 ALA A N 1
ATOM 767 C CA . ALA A 1 95 ? 16.297 0.938 -24.350 1.00 87.38 95 ALA A CA 1
ATOM 768 C C . ALA A 1 95 ? 16.479 0.671 -25.857 1.00 87.38 95 ALA A C 1
ATOM 770 O O . ALA A 1 95 ? 17.569 0.868 -26.407 1.00 87.38 95 ALA A O 1
ATOM 771 N N . ALA A 1 96 ? 15.429 0.221 -26.551 1.00 87.31 96 ALA A N 1
ATOM 772 C CA . ALA A 1 96 ? 15.444 0.071 -28.002 1.00 87.31 96 ALA A CA 1
ATOM 773 C C . ALA A 1 96 ? 15.569 1.429 -28.711 1.00 87.31 96 ALA A C 1
ATOM 775 O O . ALA A 1 96 ? 16.409 1.563 -29.604 1.00 87.31 96 ALA A O 1
ATOM 776 N N . HIS A 1 97 ? 14.819 2.438 -28.264 1.00 86.50 97 HIS A N 1
ATOM 777 C CA . HIS A 1 97 ? 14.877 3.797 -28.791 1.00 86.50 97 HIS A CA 1
ATOM 778 C C . HIS A 1 97 ? 16.282 4.403 -28.658 1.00 86.50 97 HIS A C 1
ATOM 780 O O . HIS A 1 97 ? 16.867 4.829 -29.656 1.00 86.50 97 HIS A O 1
ATOM 786 N N . VAL A 1 98 ? 16.889 4.335 -27.470 1.00 86.88 98 VAL A N 1
ATOM 787 C CA . VAL A 1 98 ? 18.251 4.840 -27.218 1.00 86.88 98 VAL A CA 1
ATOM 788 C C . VAL A 1 98 ? 19.290 4.147 -28.109 1.00 86.88 98 VAL A C 1
ATOM 790 O O . VAL A 1 98 ? 20.168 4.808 -28.667 1.00 86.88 98 VAL A O 1
ATOM 793 N N . ARG A 1 99 ? 19.187 2.823 -28.304 1.00 80.31 99 ARG A N 1
ATOM 794 C CA . ARG A 1 99 ? 20.069 2.095 -29.238 1.00 80.31 99 ARG A CA 1
ATOM 795 C C . ARG A 1 99 ? 19.885 2.554 -30.681 1.00 80.31 99 ARG A C 1
ATOM 797 O O . ARG A 1 99 ? 20.876 2.675 -31.396 1.00 80.31 99 ARG A O 1
ATOM 804 N N . SER A 1 100 ? 18.646 2.806 -31.102 1.00 81.19 100 SER A N 1
ATOM 805 C CA . SER A 1 100 ? 18.357 3.263 -32.464 1.00 81.19 100 SER A CA 1
ATOM 806 C C . SER A 1 100 ? 18.966 4.640 -32.744 1.00 81.19 100 SER A C 1
ATOM 808 O O . SER A 1 100 ? 19.595 4.817 -33.783 1.00 81.19 100 SER A O 1
ATOM 810 N N . LEU A 1 101 ? 18.888 5.567 -31.782 1.00 83.69 101 LEU A N 1
ATOM 811 C CA . LEU A 1 101 ? 19.509 6.889 -31.877 1.00 83.69 101 LEU A CA 1
ATOM 812 C C . LEU A 1 101 ? 21.036 6.801 -31.938 1.00 83.69 101 LEU A C 1
ATOM 814 O O . LEU A 1 101 ? 21.661 7.481 -32.743 1.00 83.69 101 LEU A O 1
ATOM 818 N N . ARG A 1 102 ? 21.643 5.931 -31.123 1.00 76.81 102 ARG A N 1
ATOM 819 C CA . ARG A 1 102 ? 23.100 5.749 -31.102 1.00 76.81 102 ARG A CA 1
ATOM 820 C C . ARG A 1 102 ? 23.649 5.131 -32.392 1.00 76.81 102 ARG A C 1
ATOM 822 O O . ARG A 1 102 ? 24.779 5.425 -32.748 1.00 76.81 102 ARG A O 1
ATOM 829 N N . ASN A 1 103 ? 22.881 4.278 -33.066 1.00 65.00 103 ASN A N 1
ATOM 830 C CA . ASN A 1 103 ? 23.284 3.665 -34.337 1.00 65.00 103 ASN A CA 1
ATOM 831 C C . ASN A 1 103 ? 22.998 4.558 -35.560 1.00 65.00 103 ASN A C 1
ATOM 833 O O . ASN A 1 103 ? 23.412 4.213 -36.664 1.00 65.00 103 ASN A O 1
ATOM 837 N N . ALA A 1 104 ? 22.260 5.657 -35.379 1.00 61.59 104 ALA A N 1
ATOM 838 C CA . ALA A 1 104 ? 21.957 6.642 -36.416 1.00 61.59 104 ALA A CA 1
ATOM 839 C C . ALA A 1 104 ? 22.935 7.839 -36.431 1.00 61.59 104 ALA A C 1
ATOM 841 O O . ALA A 1 104 ? 22.806 8.704 -37.299 1.00 61.59 104 ALA A O 1
ATOM 842 N N . ALA A 1 105 ? 23.879 7.888 -35.483 1.00 53.94 105 ALA A N 1
ATOM 843 C CA . ALA A 1 105 ? 24.969 8.863 -35.383 1.00 53.94 105 ALA A CA 1
ATOM 844 C C . ALA A 1 105 ? 26.304 8.220 -35.783 1.00 53.94 105 ALA A C 1
ATOM 846 O O . ALA A 1 105 ? 27.131 8.937 -36.388 1.00 53.94 105 ALA A O 1
#

pLDDT: mean 88.71, std 6.08, range [53.94, 95.56]